Protein AF-A0A381G8U1-F1 (afdb_monomer_lite)

pLDDT: mean 82.43, std 10.61, range [46.94, 95.69]

Foldseek 3Di:
DPPVVVVVVPDDPVNVVVVVVVVVVVVVVVVVVVVVVLLVVLVVLLVVLLVLLVVLLVLLLCLQQDDFDPCNVVSLVVSLVSLVVSQVSQVVCVVSVHAHRDPVLSVQLNCLRNVFDADPVRTGNGNDDCPDPSNVSNVVSSVVVNVSSDRD

Organism: Citrobacter amalonaticus (NCBI:txid35703)

Sequence (152 aa):
MQDIKTFLNGTTPQQWLTWMLVILGWVVSVFAGWRFLLRNARNSWIGDIKKAISTLEDDAIDFWMGENNKNEILELGKLTRSIKDITQLAKEIEKYKGQKYNNANFISLRRAITTEAYNDDKTLQRKLSVGDFRIKEIQEECANLKNYYTRK

Secondary structure (DSSP, 8-state):
--HHHHHHHSS-HHHHHHHHHHHHHHHHHHHHHHHHHHHHHHHHHHHHHHHHHHHHHHHHHHHHHSPP-TTHHHHHHHHHHHHHHHHHHHHHHHHTT-SPP-HHHHHHHHHHHH---B-TTS-B-----TT-HHHHHHHHHHHHHHHHS---

Radius of gyration: 27.28 Å; chains: 1; bounding box: 75×24×78 Å

Structure (mmCIF, N/CA/C/O backbone):
data_AF-A0A381G8U1-F1
#
_entry.id   AF-A0A381G8U1-F1
#
loop_
_atom_site.group_PDB
_atom_site.id
_atom_site.type_symbol
_atom_site.label_atom_id
_atom_site.label_alt_id
_atom_site.label_comp_id
_atom_site.label_asym_id
_atom_site.label_entity_id
_atom_site.label_seq_id
_atom_site.pdbx_PDB_ins_code
_atom_site.Cartn_x
_atom_site.Cartn_y
_atom_site.Cartn_z
_atom_site.occupancy
_atom_site.B_iso_or_equiv
_atom_site.auth_seq_id
_atom_site.auth_comp_id
_atom_site.auth_asym_id
_atom_site.auth_atom_id
_atom_site.pdbx_PDB_model_num
ATOM 1 N N . MET A 1 1 ? 52.843 -5.535 -33.857 1.00 51.16 1 MET A N 1
ATOM 2 C CA . MET A 1 1 ? 52.030 -4.313 -33.632 1.00 51.16 1 MET A CA 1
ATOM 3 C C . MET A 1 1 ? 51.597 -3.713 -34.978 1.00 51.16 1 MET A C 1
ATOM 5 O O . MET A 1 1 ? 51.784 -2.528 -35.223 1.00 51.16 1 MET A O 1
ATOM 9 N N . GLN A 1 2 ? 51.049 -4.544 -35.873 1.00 49.50 2 GLN A N 1
ATOM 10 C CA . GLN A 1 2 ? 50.635 -4.155 -37.232 1.00 49.50 2 GLN A CA 1
ATOM 11 C C . GLN A 1 2 ? 49.138 -4.408 -37.491 1.00 49.50 2 GLN A C 1
ATOM 13 O O . GLN A 1 2 ? 48.608 -3.892 -38.466 1.00 49.50 2 GLN A O 1
ATOM 18 N N . ASP A 1 3 ? 48.437 -5.087 -36.579 1.00 55.22 3 ASP A N 1
ATOM 19 C CA . ASP A 1 3 ? 47.077 -5.588 -36.822 1.00 55.22 3 ASP A CA 1
ATOM 20 C C . ASP A 1 3 ? 45.951 -4.575 -36.580 1.00 55.22 3 ASP A C 1
ATOM 22 O O . ASP A 1 3 ? 44.839 -4.756 -37.063 1.00 55.22 3 ASP A O 1
ATOM 26 N N . ILE A 1 4 ? 46.215 -3.465 -35.882 1.00 56.03 4 ILE A N 1
ATOM 27 C CA . ILE A 1 4 ? 45.178 -2.450 -35.616 1.00 56.03 4 ILE A CA 1
ATOM 28 C C . ILE A 1 4 ? 44.976 -1.535 -36.838 1.00 56.03 4 ILE A C 1
ATOM 30 O O . ILE A 1 4 ? 43.864 -1.088 -37.107 1.00 56.03 4 ILE A O 1
ATOM 34 N N . LYS A 1 5 ? 46.034 -1.281 -37.624 1.00 46.94 5 LYS A N 1
ATOM 35 C CA . LYS A 1 5 ? 45.969 -0.384 -38.794 1.00 46.94 5 LYS A CA 1
ATOM 36 C C . LYS A 1 5 ? 45.346 -1.052 -40.026 1.00 46.94 5 LYS A C 1
ATOM 38 O O . LYS A 1 5 ? 44.681 -0.376 -40.801 1.00 46.94 5 LYS A O 1
ATOM 43 N N . THR A 1 6 ? 45.511 -2.363 -40.195 1.00 51.50 6 THR A N 1
ATOM 44 C CA . THR A 1 6 ? 44.876 -3.142 -41.274 1.00 51.50 6 THR A CA 1
ATOM 45 C C . THR A 1 6 ? 43.395 -3.407 -41.018 1.00 51.50 6 THR A C 1
ATOM 47 O O . THR A 1 6 ? 42.620 -3.414 -41.970 1.00 51.50 6 THR A O 1
ATOM 50 N N . PHE A 1 7 ? 42.969 -3.528 -39.756 1.00 52.69 7 PHE A N 1
ATOM 51 C CA . PHE A 1 7 ? 41.551 -3.678 -39.407 1.00 52.69 7 PHE A CA 1
ATOM 52 C C . PHE A 1 7 ? 40.722 -2.424 -39.744 1.00 52.69 7 PHE A C 1
ATOM 54 O O . PHE A 1 7 ? 39.568 -2.527 -40.147 1.00 52.69 7 PHE A O 1
ATOM 61 N N . LEU A 1 8 ? 41.329 -1.235 -39.646 1.00 53.44 8 LEU A N 1
ATOM 62 C CA . LEU A 1 8 ? 40.682 0.050 -39.945 1.00 53.44 8 LEU A CA 1
ATOM 63 C C . LEU A 1 8 ? 40.544 0.353 -41.450 1.00 53.44 8 LEU A C 1
ATOM 65 O O . LEU A 1 8 ? 39.687 1.146 -41.825 1.00 53.44 8 LEU A O 1
ATOM 69 N N . ASN A 1 9 ? 41.342 -0.285 -42.314 1.00 55.19 9 ASN A N 1
ATOM 70 C CA . ASN A 1 9 ? 41.323 -0.040 -43.766 1.00 55.19 9 ASN A CA 1
ATOM 71 C C . ASN A 1 9 ? 40.372 -0.969 -44.545 1.00 55.19 9 ASN A C 1
ATOM 73 O O . ASN A 1 9 ? 40.155 -0.753 -45.735 1.00 55.19 9 ASN A O 1
ATOM 77 N N . GLY A 1 10 ? 39.826 -2.009 -43.904 1.00 55.84 10 GLY A N 1
ATOM 78 C CA . GLY A 1 10 ? 38.992 -3.026 -44.557 1.00 55.84 10 GLY A CA 1
ATOM 79 C C . GLY A 1 10 ? 37.489 -2.746 -44.538 1.00 55.84 10 GLY A C 1
ATOM 80 O O . GLY A 1 10 ? 36.741 -3.432 -45.231 1.00 55.84 10 GLY A O 1
ATOM 81 N N . THR A 1 11 ? 37.032 -1.756 -43.768 1.00 60.06 11 THR A N 1
ATOM 82 C CA . THR A 1 11 ? 35.607 -1.430 -43.677 1.00 60.06 11 THR A CA 1
ATOM 83 C C . THR A 1 11 ? 35.264 -0.212 -44.516 1.00 60.06 11 THR A C 1
ATOM 85 O O . THR A 1 11 ? 35.649 0.908 -44.181 1.00 60.06 11 THR A O 1
ATOM 88 N N . THR A 1 12 ? 34.517 -0.414 -45.604 1.00 69.62 12 THR A N 1
ATOM 89 C CA . THR A 1 12 ? 33.993 0.697 -46.405 1.00 69.62 12 THR A CA 1
ATOM 90 C C . THR A 1 12 ? 33.066 1.573 -45.544 1.00 69.62 12 THR A C 1
ATOM 92 O O . THR A 1 12 ? 32.400 1.054 -44.642 1.00 69.62 12 THR A O 1
ATOM 95 N N . PRO A 1 13 ? 32.952 2.892 -45.807 1.00 71.94 13 PRO A N 1
ATOM 96 C CA . PRO A 1 13 ? 32.080 3.800 -45.046 1.00 71.94 13 PRO A CA 1
ATOM 97 C C . PRO A 1 13 ? 30.636 3.292 -44.888 1.00 71.94 13 PRO A C 1
ATOM 99 O O . PRO A 1 13 ? 29.980 3.542 -43.881 1.00 71.94 13 PRO A O 1
ATOM 102 N N . GLN A 1 14 ? 30.162 2.517 -45.866 1.00 73.75 14 GLN A N 1
ATOM 103 C CA . GLN A 1 14 ? 28.850 1.871 -45.884 1.00 73.75 14 GLN A CA 1
ATOM 104 C C . GLN A 1 14 ? 28.697 0.783 -44.812 1.00 73.75 14 GLN A C 1
ATOM 106 O O . GLN A 1 14 ? 27.628 0.671 -44.214 1.00 73.75 14 GLN A O 1
ATOM 111 N N . GLN A 1 15 ? 29.741 -0.002 -44.528 1.00 74.62 15 GLN A N 1
ATOM 112 C CA . GLN A 1 15 ? 29.698 -1.024 -43.478 1.00 74.62 15 GLN A CA 1
ATOM 113 C C . GLN A 1 15 ? 29.575 -0.379 -42.097 1.00 74.62 15 GLN A C 1
ATOM 115 O O . GLN A 1 15 ? 28.746 -0.805 -41.298 1.00 74.62 15 GLN A O 1
ATOM 120 N N . TRP A 1 16 ? 30.325 0.696 -41.837 1.00 81.94 16 TRP A N 1
ATOM 121 C CA . TRP A 1 16 ? 30.220 1.439 -40.578 1.00 81.94 16 TRP A CA 1
ATOM 122 C C . TRP A 1 16 ? 28.827 2.059 -40.391 1.00 81.94 16 TRP A C 1
ATOM 124 O O . TRP A 1 16 ? 28.218 1.922 -39.330 1.00 81.94 16 TRP A O 1
ATOM 134 N N . LEU A 1 17 ? 28.278 2.654 -41.454 1.00 81.62 17 LEU A N 1
ATOM 135 C CA . LEU A 1 17 ? 26.927 3.220 -41.461 1.00 81.62 17 LEU A CA 1
ATOM 136 C C . LEU A 1 17 ? 25.855 2.142 -41.219 1.00 81.62 17 LEU A C 1
ATOM 138 O O . LEU A 1 17 ? 24.921 2.355 -40.449 1.00 81.62 17 LEU A O 1
ATOM 142 N N . THR A 1 18 ? 26.036 0.951 -41.796 1.00 86.44 18 THR A N 1
ATOM 143 C CA . THR A 1 18 ? 25.152 -0.208 -41.585 1.00 86.44 18 THR A CA 1
ATOM 144 C C . THR A 1 18 ? 25.191 -0.686 -40.133 1.00 86.44 18 THR A C 1
ATOM 146 O O . THR A 1 18 ? 24.142 -0.840 -39.511 1.00 86.44 18 THR A O 1
ATOM 149 N N . TRP A 1 19 ? 26.379 -0.869 -39.553 1.00 86.19 19 TRP A N 1
ATOM 150 C CA . TRP A 1 19 ? 26.513 -1.292 -38.156 1.00 86.19 19 TRP A CA 1
ATOM 151 C C . TRP A 1 19 ? 25.956 -0.260 -37.173 1.00 86.19 19 TRP A C 1
ATOM 153 O O . TRP A 1 19 ? 25.329 -0.642 -36.186 1.00 86.19 19 TRP A O 1
ATOM 163 N N . MET A 1 20 ? 26.094 1.038 -37.459 1.00 89.50 20 MET A N 1
ATOM 164 C CA . MET A 1 20 ? 25.450 2.079 -36.657 1.00 89.50 20 MET A CA 1
ATOM 165 C C . MET A 1 20 ? 23.925 2.016 -36.717 1.00 89.50 20 MET A C 1
ATOM 167 O O . MET A 1 20 ? 23.285 2.125 -35.674 1.00 89.50 20 MET A O 1
ATOM 171 N N . LEU A 1 21 ? 23.333 1.811 -37.900 1.00 90.62 21 LEU A N 1
ATOM 172 C CA . LEU A 1 21 ? 21.881 1.643 -38.029 1.00 90.62 21 LEU A CA 1
ATOM 173 C C . LEU A 1 21 ? 21.389 0.410 -37.268 1.00 90.62 21 LEU A C 1
ATOM 175 O O . LEU A 1 21 ? 20.358 0.474 -36.600 1.00 90.62 21 LEU A O 1
ATOM 179 N N . VAL A 1 22 ? 22.148 -0.688 -37.314 1.00 91.75 22 VAL A N 1
ATOM 180 C CA . VAL A 1 22 ? 21.849 -1.895 -36.538 1.00 91.75 22 VAL A CA 1
ATOM 181 C C . VAL A 1 22 ? 21.867 -1.569 -35.047 1.00 91.75 22 VAL A C 1
ATOM 183 O O . VAL A 1 22 ? 20.853 -1.763 -34.383 1.00 91.75 22 VAL A O 1
ATOM 186 N N . ILE A 1 23 ? 22.960 -1.007 -34.519 1.00 92.88 23 ILE A N 1
ATOM 187 C CA . ILE A 1 23 ? 23.074 -0.639 -33.096 1.00 92.88 23 ILE A CA 1
ATOM 188 C C . ILE A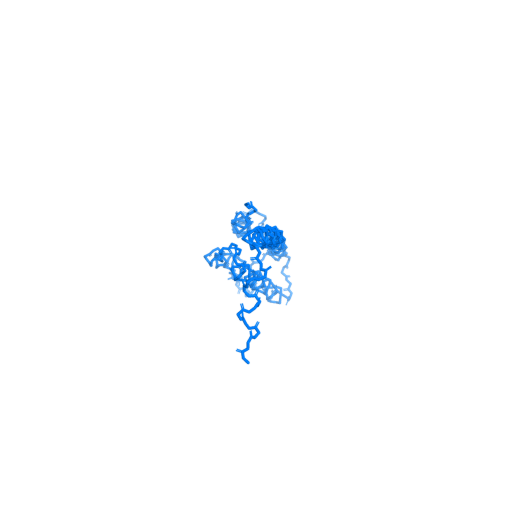 1 23 ? 21.941 0.305 -32.679 1.00 92.88 23 ILE A C 1
ATOM 190 O O . ILE A 1 23 ? 21.337 0.107 -31.626 1.00 92.88 23 ILE A O 1
ATOM 194 N N . LEU A 1 24 ? 21.599 1.289 -33.512 1.00 93.56 24 LEU A N 1
ATOM 195 C CA . LEU A 1 24 ? 20.487 2.200 -33.255 1.00 93.56 24 LEU A CA 1
ATOM 196 C C . LEU A 1 24 ? 19.150 1.445 -33.158 1.00 93.56 24 LEU A C 1
ATOM 198 O O . LEU A 1 24 ? 18.378 1.681 -32.229 1.00 93.56 24 LEU A O 1
ATOM 202 N N . GLY A 1 25 ? 18.904 0.488 -34.055 1.00 91.31 25 GLY A N 1
ATOM 203 C CA . GLY A 1 25 ? 17.739 -0.397 -33.998 1.00 91.31 25 GLY A CA 1
ATOM 204 C C . GLY A 1 25 ? 17.678 -1.227 -32.710 1.00 91.31 25 GLY A C 1
ATOM 205 O O . GLY A 1 25 ? 16.614 -1.325 -32.091 1.00 91.31 25 GLY A O 1
ATOM 206 N N . TRP A 1 26 ? 18.814 -1.760 -32.250 1.00 95.69 26 TRP A N 1
ATOM 207 C CA . TRP A 1 26 ? 18.910 -2.466 -30.965 1.00 95.69 26 TRP A CA 1
ATOM 208 C C . TRP A 1 26 ? 18.608 -1.543 -29.786 1.00 95.69 26 TRP A C 1
ATOM 210 O O . TRP A 1 26 ? 17.818 -1.906 -28.917 1.00 95.69 26 TRP A O 1
ATOM 220 N N . VAL A 1 27 ? 19.173 -0.334 -29.772 1.00 93.50 27 VAL A N 1
ATOM 221 C CA . VAL A 1 27 ? 18.932 0.656 -28.712 1.00 93.50 27 VAL A CA 1
ATOM 222 C C . VAL A 1 27 ? 17.450 1.014 -28.630 1.00 93.50 27 VAL A C 1
ATOM 224 O O . VAL A 1 27 ? 16.881 0.989 -27.539 1.00 93.50 27 VAL A O 1
ATOM 227 N N . VAL A 1 28 ? 16.798 1.284 -29.765 1.00 93.25 28 VAL A N 1
ATOM 228 C CA . VAL A 1 28 ? 15.359 1.591 -29.803 1.00 93.25 28 VAL A CA 1
ATOM 229 C C . VAL A 1 28 ? 14.529 0.397 -29.326 1.00 93.25 28 VAL A C 1
ATOM 231 O O . VAL A 1 28 ? 13.609 0.576 -28.528 1.00 93.25 28 VAL A O 1
ATOM 234 N N . SER A 1 29 ? 14.876 -0.819 -29.750 1.00 91.62 29 SER A N 1
ATOM 235 C CA . SER A 1 29 ? 14.156 -2.043 -29.372 1.00 91.62 29 SER A CA 1
ATOM 236 C C . SER A 1 29 ? 14.276 -2.344 -27.877 1.00 91.62 29 SER A C 1
ATOM 238 O O . SER A 1 29 ? 13.270 -2.580 -27.206 1.00 91.62 29 SER A O 1
ATOM 240 N N . VAL A 1 30 ? 15.490 -2.266 -27.325 1.00 92.19 30 VAL A N 1
ATOM 241 C CA . VAL A 1 30 ? 15.747 -2.438 -25.887 1.00 92.19 30 VAL A CA 1
ATOM 242 C C . VAL A 1 30 ? 15.028 -1.355 -25.088 1.00 92.19 30 VAL A C 1
ATOM 244 O O . 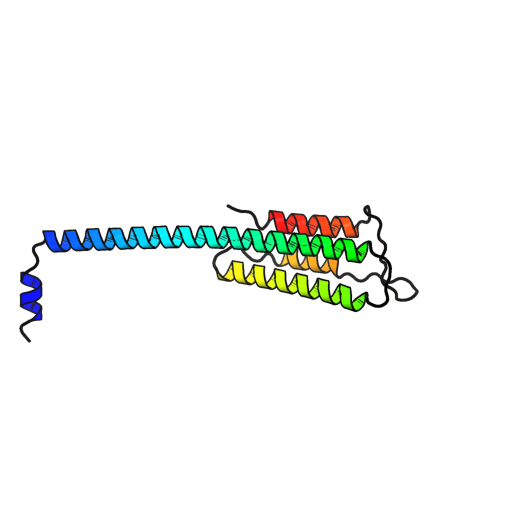VAL A 1 30 ? 14.394 -1.655 -24.077 1.00 92.19 30 VAL A O 1
ATOM 247 N N . PHE A 1 31 ? 15.062 -0.105 -25.552 1.00 91.81 31 PHE A N 1
ATOM 248 C CA . PHE A 1 31 ? 14.386 1.001 -24.883 1.00 91.81 31 PHE A CA 1
ATOM 249 C C . PHE A 1 31 ? 12.859 0.839 -24.879 1.00 91.81 31 PHE A C 1
ATOM 251 O O . PHE A 1 31 ? 12.215 1.043 -23.845 1.00 91.81 31 PHE A O 1
ATOM 258 N N . ALA A 1 32 ? 12.270 0.431 -26.005 1.00 89.44 32 ALA A N 1
ATOM 259 C CA . ALA A 1 32 ? 10.841 0.151 -26.111 1.00 89.44 32 ALA A CA 1
ATOM 260 C C . ALA A 1 32 ? 10.428 -1.026 -25.210 1.00 89.44 32 ALA A C 1
ATOM 262 O O . ALA A 1 32 ? 9.456 -0.910 -24.459 1.00 89.44 32 ALA A O 1
ATOM 263 N N . GLY A 1 33 ? 11.202 -2.117 -25.213 1.00 88.94 33 GLY A N 1
ATOM 264 C CA . GLY A 1 33 ? 10.985 -3.271 -24.338 1.00 88.94 33 GLY A CA 1
ATOM 265 C C . GLY A 1 33 ? 11.066 -2.900 -22.856 1.00 88.94 33 GLY A C 1
ATOM 266 O O . GLY A 1 33 ? 10.158 -3.204 -22.084 1.00 88.94 33 GLY A O 1
ATOM 267 N N . TRP A 1 34 ? 12.094 -2.146 -22.463 1.00 87.69 34 TRP A N 1
ATOM 268 C CA . TRP A 1 34 ? 12.254 -1.631 -21.101 1.00 87.69 34 TRP A CA 1
ATOM 269 C C . TRP A 1 34 ? 11.055 -0.777 -20.664 1.00 87.69 34 TRP A C 1
ATOM 271 O O . TRP A 1 34 ? 10.510 -0.958 -19.573 1.00 87.69 34 TRP A O 1
ATOM 281 N N . ARG A 1 35 ? 10.599 0.144 -21.523 1.00 85.69 35 ARG A N 1
ATOM 282 C CA . ARG A 1 35 ? 9.413 0.981 -21.270 1.00 85.69 35 ARG A CA 1
ATOM 283 C C . ARG A 1 35 ? 8.144 0.149 -21.095 1.00 85.69 35 ARG A C 1
ATOM 285 O O . ARG A 1 35 ? 7.353 0.450 -20.200 1.00 85.69 35 ARG A O 1
ATOM 292 N N . PHE A 1 36 ? 7.952 -0.871 -21.928 1.00 85.81 36 PHE A N 1
ATOM 293 C CA . PHE A 1 36 ? 6.802 -1.768 -21.850 1.00 85.81 36 PHE A CA 1
ATOM 294 C C . PHE A 1 36 ? 6.800 -2.573 -20.543 1.00 85.81 36 PHE A C 1
ATOM 296 O O . PHE A 1 36 ? 5.800 -2.565 -19.823 1.00 85.81 36 PHE A O 1
ATOM 303 N N . LEU A 1 37 ? 7.936 -3.179 -20.184 1.00 85.06 37 LEU A N 1
ATOM 304 C CA . LEU A 1 37 ? 8.089 -3.939 -18.940 1.00 85.06 37 LEU A CA 1
ATOM 305 C C . LEU A 1 37 ? 7.848 -3.068 -17.705 1.00 85.06 37 LEU A C 1
ATOM 307 O O . LEU A 1 37 ? 7.084 -3.457 -16.823 1.00 85.06 37 LEU A O 1
ATOM 311 N N . LEU A 1 38 ? 8.419 -1.858 -17.666 1.00 81.81 38 LEU A N 1
ATOM 312 C CA . LEU A 1 38 ? 8.176 -0.913 -16.574 1.00 81.81 38 LEU A CA 1
ATOM 313 C C . LEU A 1 38 ? 6.700 -0.524 -16.458 1.00 81.81 38 LEU A C 1
ATOM 315 O O . LEU A 1 38 ? 6.180 -0.415 -15.349 1.00 81.81 38 LEU A O 1
ATOM 319 N N . ARG A 1 39 ? 6.009 -0.296 -17.582 1.00 81.69 39 ARG A N 1
ATOM 320 C CA . ARG A 1 39 ? 4.578 0.035 -17.564 1.00 81.69 39 ARG A CA 1
ATOM 321 C C . ARG A 1 39 ? 3.752 -1.126 -17.015 1.00 81.69 39 ARG A C 1
ATOM 323 O O . ARG A 1 39 ? 2.866 -0.898 -16.195 1.00 81.69 39 ARG A O 1
ATOM 330 N N . ASN A 1 40 ? 4.059 -2.353 -17.432 1.00 84.38 40 ASN A N 1
ATOM 331 C CA . ASN A 1 40 ? 3.354 -3.537 -16.957 1.00 84.38 40 ASN A CA 1
ATOM 332 C C . ASN A 1 40 ? 3.586 -3.777 -15.456 1.00 84.38 40 ASN A C 1
ATOM 334 O O . ASN A 1 40 ? 2.628 -3.964 -14.709 1.00 84.38 40 ASN A O 1
ATOM 338 N N . ALA A 1 41 ? 4.837 -3.661 -14.998 1.00 83.44 41 ALA A N 1
ATOM 339 C CA . ALA A 1 41 ? 5.186 -3.762 -13.582 1.00 83.44 41 ALA A CA 1
ATOM 340 C C . ALA A 1 41 ? 4.448 -2.712 -12.735 1.00 83.44 41 ALA A C 1
ATOM 342 O O . ALA A 1 41 ? 3.821 -3.051 -11.735 1.00 83.44 41 ALA A O 1
ATOM 343 N N . ARG A 1 42 ? 4.418 -1.448 -13.185 1.00 81.69 42 ARG A N 1
ATOM 344 C CA . ARG A 1 42 ? 3.672 -0.374 -12.506 1.00 81.69 42 ARG A CA 1
ATOM 345 C C . ARG A 1 42 ? 2.179 -0.676 -12.399 1.00 81.69 42 ARG A C 1
ATOM 347 O O . ARG A 1 42 ? 1.588 -0.431 -11.351 1.00 81.69 42 ARG A O 1
ATOM 354 N N . ASN A 1 43 ? 1.569 -1.203 -13.459 1.00 83.25 43 ASN A N 1
ATOM 355 C CA . ASN A 1 43 ? 0.150 -1.560 -13.448 1.00 83.25 43 ASN A CA 1
ATOM 356 C C . ASN A 1 43 ? -0.157 -2.707 -12.478 1.00 83.25 43 ASN A C 1
ATOM 358 O O . ASN A 1 43 ? -1.203 -2.661 -11.824 1.00 83.25 43 ASN A O 1
ATOM 362 N N . SER A 1 44 ? 0.747 -3.690 -12.376 1.00 87.25 44 SER A N 1
ATOM 363 C CA . SER A 1 44 ? 0.659 -4.774 -11.391 1.00 87.25 44 SER A CA 1
ATOM 364 C C . SER A 1 44 ? 0.720 -4.220 -9.973 1.00 87.25 44 SER A C 1
ATOM 366 O O . SER A 1 44 ? -0.225 -4.399 -9.215 1.00 87.25 44 SER A O 1
ATOM 368 N N . TRP A 1 45 ? 1.754 -3.435 -9.652 1.00 87.50 45 TRP A N 1
ATOM 369 C CA . TRP A 1 45 ? 1.946 -2.895 -8.305 1.00 87.50 45 TRP A CA 1
ATOM 370 C C . TRP A 1 45 ? 0.794 -2.003 -7.834 1.00 87.50 45 TRP A C 1
ATOM 372 O O . TRP A 1 45 ? 0.417 -2.035 -6.665 1.00 87.50 45 TRP A O 1
ATOM 382 N N . ILE A 1 46 ? 0.203 -1.219 -8.743 1.00 87.12 46 ILE A N 1
ATOM 383 C CA . ILE A 1 46 ? -1.000 -0.431 -8.438 1.00 87.12 46 ILE A CA 1
ATOM 384 C C . ILE A 1 46 ? -2.176 -1.354 -8.090 1.00 87.12 46 ILE A C 1
ATOM 386 O O . ILE A 1 46 ? -2.948 -1.045 -7.186 1.00 87.12 46 ILE A O 1
ATOM 390 N N . GLY A 1 47 ? -2.324 -2.477 -8.799 1.00 88.12 47 GLY A N 1
ATOM 391 C CA . GLY A 1 47 ? -3.324 -3.493 -8.477 1.00 88.12 47 GLY A CA 1
ATOM 392 C C . GLY A 1 47 ? -3.096 -4.108 -7.098 1.00 88.12 47 GLY A C 1
ATOM 393 O O . GLY A 1 47 ? -4.033 -4.167 -6.304 1.00 88.12 47 GLY A O 1
ATOM 394 N N . ASP A 1 48 ? -1.853 -4.482 -6.798 1.00 89.56 48 ASP A N 1
ATOM 395 C CA . ASP A 1 48 ? -1.472 -5.119 -5.535 1.00 89.56 48 ASP A CA 1
ATOM 396 C C . ASP A 1 48 ? -1.722 -4.195 -4.337 1.00 89.56 48 ASP A C 1
ATOM 398 O O . ASP A 1 48 ? -2.351 -4.605 -3.362 1.00 89.56 48 ASP A O 1
ATO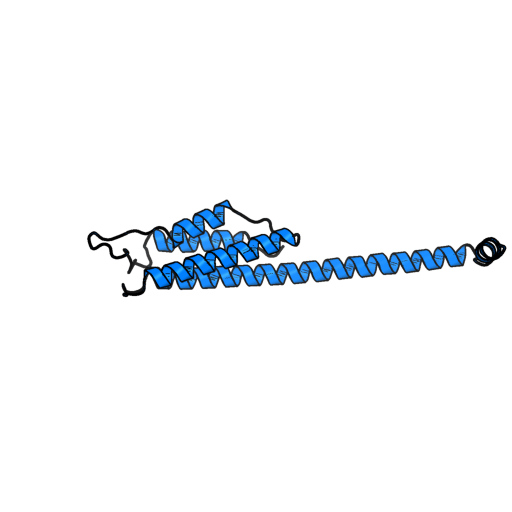M 402 N N . ILE A 1 49 ? -1.336 -2.916 -4.437 1.00 90.06 49 ILE A N 1
ATOM 403 C CA . ILE A 1 49 ? -1.626 -1.928 -3.389 1.00 90.06 49 ILE A CA 1
ATOM 404 C C . ILE A 1 49 ? -3.123 -1.706 -3.218 1.00 90.06 49 ILE A C 1
ATOM 406 O O . ILE A 1 49 ? -3.599 -1.676 -2.086 1.00 90.06 49 ILE A O 1
ATOM 410 N N . LYS A 1 50 ? -3.884 -1.549 -4.309 1.00 90.81 50 LYS A N 1
ATOM 411 C CA . LYS A 1 50 ? -5.334 -1.343 -4.197 1.00 90.81 50 LYS A CA 1
ATOM 412 C C . LYS A 1 50 ? -6.013 -2.525 -3.524 1.00 90.81 50 LYS A C 1
ATOM 414 O O . LYS A 1 50 ? -6.879 -2.315 -2.682 1.00 90.81 50 LYS A O 1
ATOM 419 N N . LYS A 1 51 ? -5.602 -3.744 -3.879 1.00 92.62 51 LYS A N 1
ATOM 420 C CA . LYS A 1 51 ? -6.107 -4.966 -3.261 1.00 92.62 51 LYS A CA 1
ATOM 421 C C . LYS A 1 51 ? -5.775 -4.998 -1.773 1.00 92.62 51 LYS A C 1
ATOM 423 O O . LYS A 1 51 ? -6.671 -5.228 -0.975 1.00 92.62 51 LYS A O 1
ATOM 428 N N . ALA A 1 52 ? -4.530 -4.701 -1.404 1.00 92.00 52 ALA A N 1
ATOM 429 C CA . ALA A 1 52 ? -4.113 -4.686 -0.007 1.00 92.00 52 ALA A CA 1
ATOM 430 C C . ALA A 1 52 ? -4.847 -3.611 0.819 1.00 92.00 52 ALA A C 1
ATOM 432 O O . ALA A 1 52 ? -5.245 -3.890 1.945 1.00 92.00 52 ALA A O 1
ATOM 433 N N . ILE A 1 53 ? -5.089 -2.418 0.255 1.00 91.88 53 ILE A N 1
ATOM 434 C CA . ILE A 1 53 ? -5.901 -1.376 0.909 1.00 91.88 53 ILE A CA 1
ATOM 435 C C . ILE A 1 53 ? -7.348 -1.844 1.090 1.00 91.88 53 ILE A C 1
ATOM 437 O O . ILE A 1 53 ? -7.891 -1.660 2.170 1.00 91.88 53 ILE A O 1
ATOM 441 N N . SER A 1 54 ? -7.966 -2.460 0.075 1.00 92.06 54 SER A N 1
ATOM 442 C CA . SER A 1 54 ? -9.329 -2.995 0.207 1.00 92.06 54 SER A CA 1
ATOM 443 C C . SER A 1 54 ? -9.422 -4.094 1.263 1.00 92.06 54 SER A C 1
ATOM 445 O O . SER A 1 54 ? -10.318 -4.046 2.089 1.00 92.06 54 SER A O 1
ATOM 447 N N . THR A 1 55 ? -8.476 -5.035 1.298 1.00 93.62 55 THR A N 1
ATOM 448 C CA . THR A 1 55 ? -8.460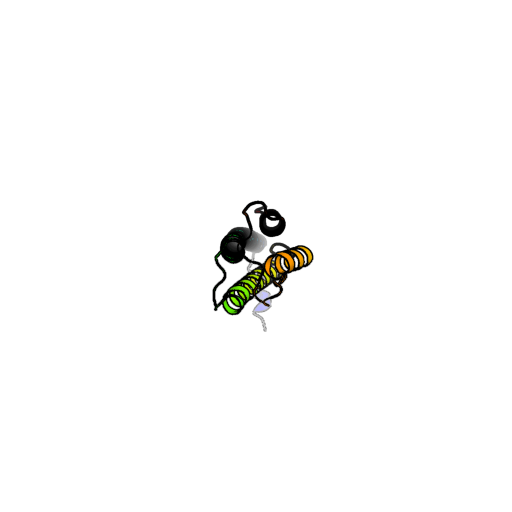 -6.066 2.346 1.00 93.62 55 THR A CA 1
ATOM 449 C C . THR A 1 55 ? -8.287 -5.454 3.735 1.00 93.62 55 THR A C 1
ATOM 451 O O . THR A 1 55 ? -8.976 -5.855 4.662 1.00 93.62 55 THR A O 1
ATOM 454 N N . LEU A 1 56 ? -7.419 -4.447 3.884 1.00 92.56 56 LEU A N 1
ATOM 455 C CA . LEU A 1 56 ? -7.266 -3.736 5.153 1.00 92.56 56 LEU A CA 1
ATOM 456 C C . LEU A 1 56 ? -8.543 -2.987 5.562 1.00 92.56 56 LEU A C 1
ATOM 458 O O . LEU A 1 56 ? -8.850 -2.931 6.747 1.00 92.56 56 LEU A O 1
ATOM 462 N N . GLU A 1 57 ? -9.242 -2.371 4.608 1.00 91.81 57 GLU A N 1
ATOM 463 C CA . GLU A 1 57 ? -10.507 -1.673 4.845 1.00 91.81 57 GLU A CA 1
ATOM 464 C C . GLU A 1 57 ? -11.567 -2.636 5.378 1.00 91.81 57 GLU A C 1
ATOM 466 O O . GLU A 1 57 ? -12.138 -2.365 6.432 1.00 91.81 57 GLU A O 1
ATOM 471 N N . ASP A 1 58 ? -11.758 -3.773 4.705 1.00 91.38 58 ASP A N 1
ATOM 472 C CA . ASP A 1 58 ? -12.703 -4.812 5.116 1.00 91.38 58 ASP A CA 1
ATOM 473 C C . ASP A 1 58 ? -12.335 -5.362 6.507 1.00 91.38 58 ASP A C 1
ATOM 475 O O . ASP A 1 58 ? -13.163 -5.339 7.416 1.00 91.38 58 ASP A O 1
ATOM 479 N N . ASP A 1 59 ? -11.065 -5.732 6.725 1.00 90.56 59 ASP A N 1
ATOM 480 C CA . ASP A 1 59 ? -10.579 -6.247 8.014 1.00 90.56 59 ASP A CA 1
ATOM 481 C C . ASP A 1 59 ? -10.749 -5.223 9.154 1.00 90.56 59 ASP A C 1
ATOM 483 O O . ASP A 1 59 ? -11.066 -5.580 10.292 1.00 90.56 59 ASP A O 1
ATOM 487 N N . ALA A 1 60 ? -10.507 -3.935 8.882 1.00 87.62 60 ALA A N 1
ATOM 488 C CA . ALA A 1 60 ? -10.642 -2.875 9.877 1.00 87.62 60 ALA A CA 1
ATOM 489 C C . ALA A 1 60 ? -12.113 -2.601 10.210 1.00 87.62 60 ALA A C 1
ATOM 491 O O . ALA A 1 60 ? -12.451 -2.412 11.380 1.00 87.62 60 ALA A O 1
ATOM 492 N N . ILE A 1 61 ? -12.985 -2.587 9.203 1.00 89.00 61 ILE A N 1
ATOM 493 C CA . ILE A 1 61 ? -14.427 -2.416 9.378 1.00 89.00 61 ILE A CA 1
ATOM 494 C C . ILE A 1 61 ? -15.000 -3.594 10.177 1.00 89.00 61 ILE A C 1
ATOM 496 O O . ILE A 1 61 ? -15.690 -3.368 11.174 1.00 89.00 61 ILE A O 1
ATOM 500 N N . ASP A 1 62 ? -14.638 -4.829 9.826 1.00 88.81 62 ASP A N 1
ATOM 501 C CA . ASP A 1 62 ? -15.043 -6.035 10.553 1.00 88.81 62 ASP A CA 1
ATOM 502 C C . ASP A 1 62 ? -14.547 -6.018 12.003 1.00 88.81 62 ASP A C 1
ATOM 504 O O . ASP A 1 62 ? -15.288 -6.362 12.927 1.00 88.81 62 ASP A O 1
ATOM 508 N N . PHE A 1 63 ? -13.321 -5.544 12.240 1.00 87.62 63 PHE A N 1
ATOM 509 C CA . PHE A 1 63 ? -12.807 -5.370 13.594 1.00 87.62 63 PHE A CA 1
ATOM 510 C C . PHE A 1 63 ? -13.641 -4.358 14.397 1.00 87.62 63 PHE A C 1
ATOM 512 O O . PHE A 1 63 ? -14.062 -4.660 15.514 1.00 87.62 63 PHE A O 1
ATOM 519 N N . TRP A 1 64 ? -13.912 -3.168 13.863 1.00 86.38 64 TRP A N 1
ATOM 520 C CA . TRP A 1 64 ? -14.602 -2.116 14.621 1.00 86.38 64 TRP A CA 1
ATOM 521 C C . TRP A 1 64 ? -16.109 -2.358 14.798 1.00 86.38 64 TRP A C 1
ATOM 523 O O . TRP A 1 64 ? -16.675 -1.958 15.820 1.00 86.38 64 TRP A O 1
ATOM 533 N N . MET A 1 65 ? -16.756 -3.041 13.851 1.00 86.00 65 MET A N 1
ATOM 534 C CA . MET A 1 65 ? -18.171 -3.429 13.947 1.00 86.00 65 MET A CA 1
ATOM 535 C C . MET A 1 65 ? -18.385 -4.751 14.699 1.00 86.00 65 MET A C 1
ATOM 537 O O . MET A 1 65 ? -19.492 -5.009 15.174 1.00 86.00 65 MET A O 1
ATOM 541 N N . GLY A 1 66 ? -17.347 -5.584 14.805 1.00 82.38 66 GLY A N 1
ATOM 542 C CA . GLY A 1 66 ? -17.398 -6.883 15.466 1.00 82.38 66 GLY A CA 1
ATOM 543 C C . GLY A 1 66 ? -17.685 -6.808 16.967 1.00 82.38 66 GLY A C 1
ATOM 544 O O . GLY A 1 66 ? -17.554 -5.765 17.614 1.00 82.38 66 GLY A O 1
ATOM 545 N N . GLU A 1 67 ? -18.084 -7.946 17.533 1.00 79.25 67 GLU A N 1
ATOM 546 C CA . GLU A 1 67 ? -18.313 -8.077 18.972 1.00 79.25 67 GLU A CA 1
ATOM 547 C C . GLU A 1 67 ? -17.004 -7.970 19.767 1.00 79.25 67 GLU A C 1
ATOM 549 O O . GLU A 1 67 ? -15.941 -8.397 19.306 1.00 79.25 67 GLU A O 1
ATOM 554 N N . ASN A 1 68 ? -17.093 -7.439 20.992 1.00 72.75 68 ASN A N 1
ATOM 555 C CA . ASN A 1 68 ? -15.955 -7.423 21.906 1.00 72.75 68 ASN A CA 1
ATOM 556 C C . ASN A 1 68 ? -15.542 -8.861 22.239 1.00 72.75 68 ASN A C 1
ATOM 558 O O . ASN A 1 68 ? -16.349 -9.666 22.711 1.00 72.75 68 ASN A O 1
ATOM 562 N N . ASN A 1 69 ? -14.275 -9.185 21.998 1.00 73.81 69 ASN A N 1
ATOM 563 C CA . ASN A 1 69 ? -13.717 -10.514 22.224 1.00 73.81 69 ASN A CA 1
ATOM 564 C C . ASN A 1 69 ? -12.497 -10.427 23.151 1.00 73.81 69 ASN A C 1
ATOM 566 O O . ASN A 1 69 ? -12.015 -9.355 23.474 1.00 73.81 69 ASN A O 1
ATOM 570 N N . LYS A 1 70 ? -11.962 -11.552 23.629 1.00 70.88 70 LYS A N 1
ATOM 571 C CA . LYS A 1 70 ? -10.767 -11.524 24.503 1.00 70.88 70 LYS A CA 1
ATOM 572 C C . LYS A 1 70 ? -9.450 -11.286 23.741 1.00 70.88 70 LYS A C 1
ATOM 574 O O . LYS A 1 70 ? -8.400 -11.179 24.365 1.00 70.88 70 LYS A O 1
ATOM 579 N N . ASN A 1 71 ? -9.498 -11.214 22.411 1.00 77.56 71 ASN A N 1
ATOM 580 C CA . ASN A 1 71 ? -8.351 -11.180 21.501 1.00 77.56 71 ASN A CA 1
ATOM 581 C C . ASN A 1 71 ? -8.190 -9.828 20.774 1.00 77.56 71 ASN A C 1
ATOM 583 O O . ASN A 1 71 ? -7.458 -9.748 19.787 1.00 77.56 71 ASN A O 1
ATOM 587 N N . GLU A 1 72 ? -8.824 -8.756 21.253 1.00 76.31 72 GLU A N 1
ATOM 588 C CA . GLU A 1 72 ? -8.913 -7.462 20.545 1.00 76.31 72 GLU A CA 1
ATOM 589 C C . GLU A 1 72 ? -7.537 -6.853 20.274 1.00 76.31 72 GLU A C 1
ATOM 591 O O . GLU A 1 72 ? -7.257 -6.391 19.173 1.00 76.31 72 GLU A O 1
ATOM 596 N N . ILE A 1 73 ? -6.638 -6.927 21.258 1.00 79.69 73 ILE A N 1
ATOM 597 C CA . ILE A 1 73 ? -5.258 -6.434 21.147 1.00 79.69 73 ILE A CA 1
ATOM 598 C C . ILE A 1 73 ? -4.495 -7.204 20.060 1.00 79.69 73 ILE A C 1
ATOM 600 O O . ILE A 1 73 ? -3.694 -6.631 19.318 1.00 79.69 73 ILE A O 1
ATOM 604 N N . LEU A 1 74 ? -4.744 -8.512 19.938 1.00 82.88 74 LEU A N 1
ATOM 605 C CA . LEU A 1 74 ? -4.102 -9.342 18.923 1.00 82.88 74 LEU A CA 1
ATOM 606 C C . LEU A 1 74 ? -4.609 -8.981 17.521 1.00 82.88 74 LEU A C 1
ATOM 608 O O . LEU A 1 74 ? -3.806 -8.889 16.593 1.00 82.88 74 LEU A O 1
ATOM 612 N N . GLU A 1 75 ? -5.915 -8.771 17.367 1.00 83.94 75 GLU A N 1
ATOM 613 C CA . GLU A 1 75 ? -6.539 -8.356 16.105 1.00 83.94 75 GLU A CA 1
ATOM 614 C C . GLU A 1 75 ? -6.100 -6.948 15.684 1.00 83.94 75 GLU A C 1
ATOM 616 O O . GLU A 1 75 ? -5.664 -6.758 14.548 1.00 83.94 75 GLU A O 1
ATOM 621 N N . LEU A 1 76 ? -6.060 -5.992 16.614 1.00 84.38 76 LEU A N 1
ATOM 622 C CA . LEU A 1 76 ? -5.524 -4.651 16.367 1.00 84.38 76 LEU A CA 1
ATOM 623 C C . LEU A 1 76 ? -4.034 -4.692 15.983 1.00 84.38 76 LEU A C 1
ATOM 625 O O . LEU A 1 76 ? -3.564 -3.964 15.099 1.00 84.38 76 LEU A O 1
ATOM 629 N N . GLY A 1 77 ? -3.280 -5.607 16.597 1.00 85.06 77 GLY A N 1
ATOM 630 C CA . GLY A 1 77 ? -1.901 -5.901 16.226 1.00 85.06 77 GLY A CA 1
ATOM 631 C C . GLY A 1 77 ? -1.765 -6.433 14.795 1.00 85.06 77 GLY A C 1
ATOM 632 O O . GLY A 1 77 ? -0.808 -6.070 14.107 1.00 85.06 77 GLY A O 1
ATOM 633 N N . LYS A 1 78 ? -2.714 -7.251 14.315 1.00 88.12 78 LYS A N 1
ATOM 634 C CA . LYS A 1 78 ? -2.749 -7.716 12.916 1.00 88.12 78 LYS A CA 1
ATOM 635 C C . LYS A 1 78 ? -3.007 -6.554 11.959 1.00 88.12 78 LYS A C 1
ATOM 637 O O . LYS A 1 78 ? -2.226 -6.385 11.030 1.00 88.12 78 LYS A O 1
ATOM 642 N N . LEU A 1 79 ? -3.996 -5.704 12.242 1.00 88.62 79 LEU A N 1
ATOM 643 C CA . LEU A 1 79 ? -4.283 -4.507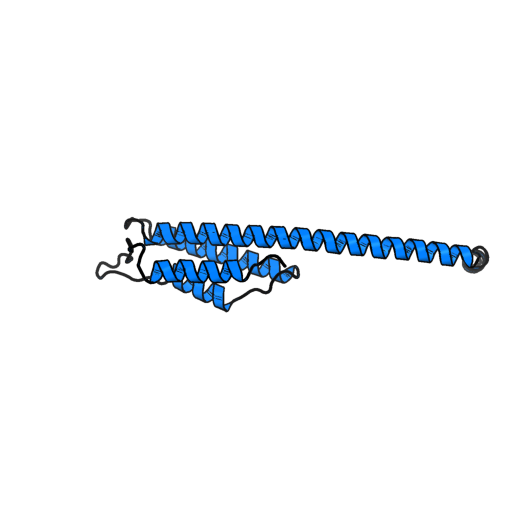 11.436 1.00 88.62 79 LEU A CA 1
ATOM 644 C C . LEU A 1 79 ? -3.066 -3.579 11.338 1.00 88.62 79 LEU A C 1
ATOM 646 O O . LEU A 1 79 ? -2.705 -3.110 10.259 1.00 88.62 79 LEU A O 1
ATOM 650 N N . THR A 1 80 ? -2.363 -3.374 12.454 1.00 87.88 80 THR A N 1
ATOM 651 C CA . THR A 1 80 ? -1.137 -2.563 12.485 1.00 87.88 80 THR A CA 1
ATOM 652 C C . THR A 1 80 ? -0.027 -3.155 11.612 1.00 87.88 80 THR A C 1
ATOM 654 O O . THR A 1 80 ? 0.698 -2.409 10.945 1.00 87.88 80 THR A O 1
ATOM 657 N N . ARG A 1 81 ? 0.120 -4.488 11.588 1.00 89.38 81 ARG A N 1
ATOM 658 C CA . ARG A 1 81 ? 1.070 -5.164 10.689 1.00 89.38 81 ARG A CA 1
ATOM 659 C C . ARG A 1 81 ? 0.653 -5.007 9.230 1.00 89.38 81 ARG A C 1
ATOM 661 O O . ARG A 1 81 ? 1.489 -4.590 8.439 1.00 89.38 81 ARG A O 1
ATOM 668 N N . SER A 1 82 ? -0.623 -5.200 8.906 1.00 90.88 82 SER A N 1
ATOM 669 C CA . SER A 1 82 ? -1.147 -4.999 7.550 1.00 90.88 82 SER A CA 1
ATOM 670 C C . SER A 1 82 ? -0.888 -3.575 7.038 1.00 90.88 82 SER A C 1
ATOM 672 O O . SER A 1 82 ? -0.413 -3.394 5.919 1.00 90.88 82 SER A O 1
ATOM 674 N N . ILE A 1 83 ? -1.081 -2.546 7.875 1.00 91.44 83 ILE A N 1
ATOM 675 C CA . ILE A 1 83 ? -0.732 -1.154 7.527 1.00 91.44 83 ILE A CA 1
ATOM 676 C C . ILE A 1 83 ? 0.767 -1.013 7.231 1.00 91.44 83 ILE A C 1
ATOM 678 O O . ILE A 1 83 ? 1.157 -0.330 6.277 1.00 91.44 83 ILE A O 1
ATOM 682 N N . LYS A 1 84 ? 1.626 -1.637 8.045 1.00 90.56 84 LYS A N 1
ATOM 683 C CA . LYS A 1 84 ? 3.080 -1.606 7.849 1.00 90.56 84 LYS A CA 1
ATOM 684 C C . LYS A 1 84 ? 3.484 -2.294 6.544 1.00 90.56 84 LYS A C 1
ATOM 686 O O . LYS A 1 84 ? 4.330 -1.750 5.835 1.00 90.56 84 LYS A O 1
ATOM 691 N N . ASP A 1 85 ? 2.859 -3.415 6.206 1.00 91.56 85 ASP A N 1
ATOM 692 C CA . ASP A 1 85 ? 3.129 -4.154 4.972 1.00 91.56 85 ASP A CA 1
ATOM 693 C C . ASP A 1 85 ? 2.734 -3.324 3.742 1.00 91.56 85 ASP A C 1
ATOM 695 O O . ASP A 1 85 ? 3.528 -3.166 2.814 1.00 91.56 85 ASP A O 1
ATOM 699 N N . ILE A 1 86 ? 1.570 -2.663 3.772 1.00 91.56 86 ILE A N 1
ATOM 700 C CA . ILE A 1 86 ? 1.144 -1.743 2.702 1.00 91.56 86 ILE A CA 1
ATOM 701 C C . ILE A 1 86 ? 2.084 -0.533 2.607 1.00 91.56 86 ILE A C 1
ATOM 703 O O . ILE A 1 86 ? 2.452 -0.103 1.512 1.00 91.56 86 ILE A O 1
ATOM 707 N N . THR A 1 87 ? 2.522 0.006 3.747 1.00 91.31 87 THR A N 1
ATOM 708 C CA . THR A 1 87 ? 3.499 1.106 3.799 1.00 91.31 87 THR A CA 1
ATOM 709 C C . THR A 1 87 ? 4.828 0.692 3.165 1.00 91.31 87 THR A C 1
ATOM 711 O O . THR A 1 87 ? 5.454 1.482 2.455 1.00 91.31 87 THR A O 1
ATOM 714 N N . GLN A 1 88 ? 5.275 -0.541 3.412 1.00 92.06 88 GLN A N 1
ATOM 715 C CA . GLN A 1 88 ? 6.492 -1.079 2.817 1.00 92.06 88 GLN A CA 1
ATOM 716 C C . GLN A 1 88 ? 6.338 -1.259 1.304 1.00 92.06 88 GLN A C 1
ATOM 718 O O . GLN A 1 88 ? 7.191 -0.769 0.565 1.00 92.06 88 GLN A O 1
ATOM 723 N N . LEU A 1 89 ? 5.227 -1.841 0.842 1.00 89.50 89 LEU A N 1
ATOM 724 C CA . LEU A 1 89 ? 4.911 -1.946 -0.586 1.00 89.50 89 LEU A CA 1
ATOM 725 C C . LEU A 1 89 ? 4.923 -0.573 -1.269 1.00 89.50 89 LEU A C 1
ATOM 727 O O . LEU A 1 89 ? 5.525 -0.405 -2.327 1.00 89.50 89 LEU A O 1
ATOM 731 N N . ALA A 1 90 ? 4.328 0.444 -0.645 1.00 89.19 90 ALA A N 1
ATOM 732 C CA . ALA A 1 90 ? 4.315 1.800 -1.187 1.00 89.19 90 ALA A CA 1
ATOM 733 C C . ALA A 1 90 ? 5.724 2.407 -1.323 1.00 89.19 90 ALA A C 1
ATOM 735 O O . ALA A 1 90 ? 6.028 3.048 -2.331 1.00 89.19 90 ALA A O 1
ATOM 736 N N . LYS A 1 91 ? 6.608 2.170 -0.346 1.00 89.06 91 LYS A N 1
ATOM 737 C CA . LYS A 1 91 ? 8.018 2.592 -0.418 1.00 89.06 91 LYS A CA 1
ATOM 738 C C . LYS A 1 91 ? 8.804 1.827 -1.481 1.00 89.06 91 LYS A C 1
ATOM 740 O O . LYS A 1 91 ? 9.662 2.404 -2.147 1.00 89.06 91 LYS A O 1
ATOM 745 N N . GLU A 1 92 ? 8.522 0.540 -1.659 1.00 87.19 92 GLU A N 1
ATOM 746 C CA . GLU A 1 92 ? 9.138 -0.264 -2.715 1.00 87.19 92 GLU A CA 1
ATOM 747 C C . GLU A 1 92 ? 8.730 0.245 -4.102 1.00 87.19 92 GLU A C 1
ATOM 749 O O . GLU A 1 92 ? 9.591 0.449 -4.957 1.00 87.19 92 GLU A O 1
ATOM 754 N N . ILE A 1 93 ? 7.451 0.568 -4.306 1.00 86.44 93 ILE A N 1
ATOM 755 C CA . ILE A 1 93 ? 6.970 1.184 -5.550 1.00 86.44 93 ILE A CA 1
ATOM 756 C C . ILE A 1 93 ? 7.692 2.502 -5.837 1.00 86.44 93 ILE A C 1
ATOM 758 O O . ILE A 1 93 ? 8.129 2.720 -6.970 1.00 86.44 93 ILE A O 1
ATOM 762 N N . GLU A 1 94 ? 7.853 3.372 -4.837 1.00 87.69 94 GLU A N 1
ATOM 763 C CA . GLU A 1 94 ? 8.597 4.627 -4.992 1.00 87.69 94 GLU A CA 1
ATOM 764 C C . GLU A 1 94 ? 10.050 4.367 -5.422 1.00 87.69 94 GLU A C 1
ATOM 766 O O . GLU A 1 94 ? 10.535 4.978 -6.381 1.00 87.69 94 GLU A O 1
ATOM 771 N N . LYS A 1 95 ? 10.725 3.401 -4.781 1.00 85.94 95 LYS A N 1
ATOM 772 C CA . LYS A 1 95 ? 12.104 3.003 -5.108 1.00 85.94 95 LYS A CA 1
ATOM 773 C C . LYS A 1 95 ? 12.254 2.577 -6.572 1.00 85.94 95 LYS A C 1
ATOM 775 O O . LYS A 1 95 ? 13.265 2.891 -7.200 1.00 85.94 95 LYS A O 1
ATOM 780 N N . TYR A 1 96 ? 11.247 1.918 -7.142 1.00 83.00 96 TYR A N 1
ATOM 781 C CA . TYR A 1 96 ? 11.252 1.473 -8.538 1.00 83.00 96 TYR A CA 1
ATOM 782 C C . TYR A 1 96 ? 10.658 2.489 -9.532 1.00 83.00 96 TYR A C 1
ATOM 784 O O . TYR A 1 96 ? 10.174 2.111 -10.602 1.00 83.00 96 TYR A O 1
ATOM 792 N N . LYS A 1 97 ? 10.722 3.793 -9.223 1.00 79.31 97 LYS A N 1
ATOM 793 C CA . LYS A 1 97 ? 10.191 4.886 -10.070 1.00 79.31 97 LYS A CA 1
ATOM 794 C C . LYS A 1 97 ? 8.681 4.786 -10.325 1.00 79.31 97 LYS A C 1
ATOM 796 O O . LYS A 1 97 ? 8.178 5.263 -11.348 1.00 79.31 97 LYS A O 1
ATOM 801 N N . GLY A 1 98 ? 7.960 4.137 -9.418 1.00 78.56 98 GLY A N 1
ATOM 802 C CA . GLY A 1 98 ? 6.510 4.147 -9.378 1.00 78.56 98 GLY A CA 1
ATOM 803 C C . GLY A 1 98 ? 5.975 5.451 -8.790 1.00 78.56 98 GLY A C 1
ATOM 804 O O . GLY A 1 98 ? 6.586 6.514 -8.893 1.00 78.56 98 GLY A O 1
ATOM 805 N N . GLN A 1 99 ? 4.785 5.381 -8.206 1.00 83.62 99 GLN A N 1
ATOM 806 C CA . GLN A 1 99 ? 4.176 6.537 -7.566 1.00 83.62 99 GLN A CA 1
ATOM 807 C C . GLN A 1 99 ? 4.877 6.875 -6.242 1.00 83.62 99 GLN A C 1
ATOM 809 O O . GLN A 1 99 ? 5.336 5.980 -5.538 1.00 83.62 99 GLN A O 1
ATOM 814 N N . LYS A 1 100 ? 4.968 8.171 -5.919 1.00 85.50 100 LYS A N 1
ATOM 815 C CA . LYS A 1 100 ? 5.617 8.659 -4.697 1.00 85.50 100 LYS A CA 1
ATOM 816 C C . LYS A 1 100 ? 4.877 8.157 -3.456 1.00 85.50 100 LYS A C 1
ATOM 818 O O . LYS A 1 100 ? 3.652 8.138 -3.445 1.00 85.50 100 LYS A O 1
ATOM 823 N N . TYR A 1 101 ? 5.601 7.811 -2.399 1.00 86.38 101 TYR A N 1
ATOM 824 C CA . TYR A 1 101 ? 4.994 7.462 -1.121 1.00 86.38 101 TYR A CA 1
ATOM 825 C C . TYR A 1 101 ? 4.305 8.687 -0.490 1.00 86.38 101 TYR A C 1
ATOM 827 O O . TYR A 1 101 ? 4.937 9.719 -0.248 1.00 86.38 101 TYR A O 1
ATOM 835 N N . ASN A 1 102 ? 3.003 8.580 -0.202 1.00 86.00 102 ASN A N 1
ATOM 836 C CA . ASN A 1 102 ? 2.247 9.636 0.476 1.00 86.00 102 ASN A CA 1
ATOM 837 C C . ASN A 1 102 ? 2.215 9.412 1.994 1.00 86.00 102 ASN A C 1
ATOM 839 O O . ASN A 1 102 ? 1.308 8.775 2.527 1.00 86.00 102 ASN A O 1
ATOM 843 N N . ASN A 1 103 ? 3.206 9.970 2.690 1.00 87.56 103 ASN A N 1
ATOM 844 C CA . ASN A 1 103 ? 3.340 9.806 4.135 1.00 87.56 103 ASN A CA 1
ATOM 845 C C . ASN A 1 103 ? 2.138 10.343 4.929 1.00 87.56 103 ASN A C 1
ATOM 847 O O . ASN A 1 103 ? 1.745 9.730 5.915 1.00 87.56 103 ASN A O 1
ATOM 851 N N . ALA A 1 104 ? 1.549 11.466 4.507 1.00 87.06 104 ALA A N 1
ATOM 852 C CA . ALA A 1 104 ? 0.450 12.096 5.235 1.00 87.06 104 ALA A CA 1
ATOM 853 C C . ALA A 1 104 ? -0.779 11.176 5.287 1.00 87.06 104 ALA A C 1
ATOM 855 O O . ALA A 1 104 ? -1.264 10.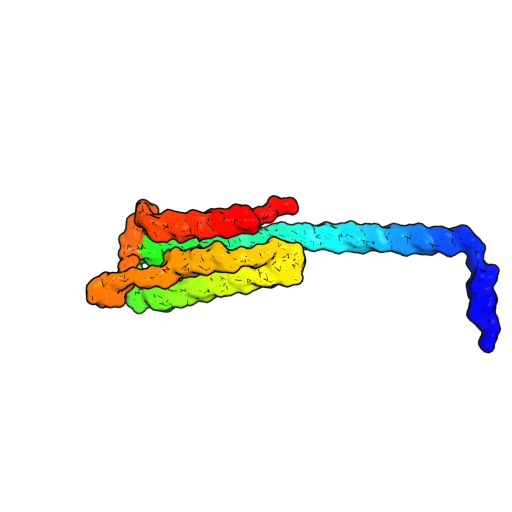876 6.373 1.00 87.06 104 ALA A O 1
ATOM 856 N N . ASN A 1 105 ? -1.196 10.635 4.139 1.00 86.44 105 ASN A N 1
ATOM 857 C CA . ASN A 1 105 ? -2.364 9.754 4.067 1.00 86.44 105 ASN A CA 1
ATOM 858 C C . ASN A 1 105 ? -2.147 8.433 4.823 1.00 86.44 105 ASN A C 1
ATOM 860 O O . ASN A 1 105 ? -3.066 7.933 5.458 1.00 86.44 105 ASN A O 1
ATOM 864 N N . PHE A 1 106 ? -0.934 7.865 4.813 1.00 88.31 106 PHE A N 1
ATOM 865 C CA . PHE A 1 106 ? -0.648 6.666 5.615 1.00 88.31 106 PHE A CA 1
ATOM 866 C C . PHE A 1 106 ? -0.656 6.942 7.123 1.00 88.31 106 PHE A C 1
ATOM 868 O O . PHE A 1 106 ? -1.050 6.073 7.900 1.00 88.31 106 PHE A O 1
ATOM 875 N N . ILE A 1 107 ? -0.244 8.140 7.551 1.00 87.94 107 ILE A N 1
ATOM 876 C CA . ILE A 1 107 ? -0.360 8.564 8.951 1.00 87.94 107 ILE A CA 1
ATOM 877 C C . ILE A 1 107 ? -1.836 8.722 9.335 1.00 87.94 107 ILE A C 1
ATOM 879 O O . ILE A 1 107 ? -2.219 8.228 10.395 1.00 87.94 107 ILE A O 1
ATOM 883 N N . SER A 1 108 ? -2.649 9.361 8.489 1.00 86.62 108 SER A N 1
ATOM 884 C CA . SER A 1 108 ? -4.093 9.512 8.714 1.00 86.62 108 SER A CA 1
ATOM 885 C C . SER A 1 108 ? -4.801 8.160 8.780 1.00 86.62 108 SER A C 1
ATOM 887 O O . SER A 1 108 ? -5.438 7.867 9.787 1.00 86.62 108 SER A O 1
ATOM 889 N N . LEU A 1 109 ? -4.574 7.278 7.799 1.00 87.75 109 LEU A N 1
ATOM 890 C CA . LEU A 1 109 ? -5.117 5.917 7.791 1.00 87.75 109 LEU A CA 1
ATOM 891 C C . LEU A 1 109 ? -4.744 5.148 9.062 1.00 87.75 109 LEU A C 1
ATOM 893 O O . LEU A 1 109 ? -5.591 4.514 9.693 1.00 87.75 109 LEU A O 1
ATOM 897 N N . ARG A 1 110 ? -3.467 5.207 9.461 1.00 87.88 110 ARG A N 1
ATOM 898 C CA . ARG A 1 110 ? -3.015 4.542 10.683 1.00 87.88 110 ARG A CA 1
ATOM 899 C C . ARG A 1 110 ? -3.763 5.073 11.897 1.00 87.88 110 ARG A C 1
ATOM 901 O O . ARG A 1 110 ? -4.216 4.272 12.700 1.00 87.88 110 ARG A O 1
ATOM 908 N N . ARG A 1 111 ? -3.912 6.393 12.026 1.00 86.62 111 ARG A N 1
ATOM 909 C CA . ARG A 1 111 ? -4.663 7.005 13.129 1.00 86.62 111 ARG A CA 1
ATOM 910 C C . ARG A 1 111 ? -6.124 6.560 13.122 1.00 86.62 111 ARG A C 1
ATOM 912 O O . ARG A 1 111 ? -6.581 6.081 14.154 1.00 86.62 111 ARG A O 1
ATOM 919 N N . ALA A 1 112 ? -6.816 6.617 11.990 1.00 85.19 112 ALA A N 1
ATOM 920 C CA . ALA A 1 112 ? -8.210 6.180 11.886 1.00 85.19 112 ALA A CA 1
ATOM 921 C C . ALA A 1 112 ? -8.393 4.716 12.348 1.00 85.19 112 ALA A C 1
ATOM 923 O O . ALA A 1 112 ? -9.275 4.390 13.148 1.00 85.19 112 ALA A O 1
ATOM 924 N N . ILE A 1 113 ? -7.488 3.821 11.934 1.00 85.12 113 ILE A N 1
ATOM 925 C CA . ILE A 1 113 ? -7.578 2.393 12.268 1.00 85.12 113 ILE A CA 1
ATOM 926 C C . ILE A 1 113 ? -7.123 2.097 13.701 1.00 85.12 113 ILE A C 1
ATOM 928 O O . ILE A 1 113 ? -7.750 1.276 14.359 1.00 85.12 113 ILE A O 1
ATOM 932 N N . THR A 1 114 ? -6.069 2.744 14.210 1.00 81.25 114 THR A N 1
ATOM 933 C CA . THR A 1 114 ? -5.436 2.364 15.488 1.00 81.25 114 THR A CA 1
ATOM 934 C C . THR A 1 114 ? -5.768 3.271 16.667 1.00 81.25 114 THR A C 1
ATOM 936 O O . THR A 1 114 ? -5.222 3.051 17.739 1.00 81.25 114 THR A O 1
ATOM 939 N N . THR A 1 115 ? -6.581 4.320 16.514 1.00 78.62 115 THR A N 1
ATOM 940 C CA . THR A 1 115 ? -6.907 5.206 17.649 1.00 78.62 115 THR A CA 1
ATOM 941 C C . THR A 1 115 ? -7.756 4.450 18.664 1.00 78.62 115 THR A C 1
ATOM 943 O O . THR A 1 115 ? -8.909 4.129 18.410 1.00 78.62 115 THR A O 1
ATOM 946 N N . GLU A 1 116 ? -7.190 4.098 19.805 1.00 69.44 116 GLU A N 1
ATOM 947 C CA . GLU A 1 116 ? -7.894 3.305 20.805 1.00 69.44 116 GLU A CA 1
ATOM 948 C C . GLU A 1 116 ? -8.830 4.218 21.608 1.00 69.44 116 GLU A C 1
ATOM 950 O O . GLU A 1 116 ? -8.382 5.169 22.246 1.00 69.44 116 GLU A O 1
ATOM 955 N N . ALA A 1 117 ? -10.133 3.945 21.557 1.00 64.69 117 ALA A N 1
ATOM 956 C CA . ALA A 1 117 ? -11.110 4.523 22.471 1.00 64.69 117 ALA A CA 1
ATOM 957 C C . ALA A 1 117 ? -11.522 3.412 23.436 1.00 64.69 117 ALA A C 1
ATOM 959 O O . ALA A 1 117 ? -11.836 2.306 22.995 1.00 64.69 117 ALA A O 1
ATOM 960 N N . TYR A 1 118 ? -11.462 3.675 24.736 1.00 67.56 118 TYR A N 1
ATOM 961 C CA . TYR A 1 118 ? -11.738 2.688 25.776 1.00 67.56 118 TYR A CA 1
ATOM 962 C C . TYR A 1 118 ? -13.011 3.070 26.531 1.00 67.56 118 TYR A C 1
ATOM 964 O O . TYR A 1 118 ? -13.240 4.246 26.803 1.00 67.56 118 TYR A O 1
ATOM 972 N N . ASN A 1 119 ? -13.824 2.073 26.877 1.00 68.12 119 ASN A N 1
ATOM 973 C CA . ASN A 1 119 ? -14.894 2.224 27.861 1.00 68.12 119 ASN A CA 1
ATOM 974 C C . ASN A 1 119 ? -14.302 2.339 29.274 1.00 68.12 119 ASN A C 1
ATOM 976 O O . ASN A 1 119 ? -13.146 1.971 29.495 1.00 68.12 119 ASN A O 1
ATOM 980 N N . ASP A 1 120 ? -15.116 2.766 30.241 1.00 71.38 120 ASP A N 1
ATOM 981 C CA . ASP A 1 120 ? -14.730 2.858 31.660 1.00 71.38 120 ASP A CA 1
ATOM 982 C C . ASP A 1 120 ? -14.189 1.522 32.214 1.00 71.38 120 ASP A C 1
ATOM 984 O O . ASP A 1 120 ? -13.272 1.499 33.037 1.00 71.38 120 ASP A O 1
ATOM 988 N N . ASP A 1 121 ? -14.663 0.400 31.661 1.00 69.62 121 ASP A N 1
ATOM 989 C CA . ASP A 1 121 ? -14.222 -0.964 31.979 1.00 69.62 121 ASP A CA 1
ATOM 990 C C . ASP A 1 121 ? -12.879 -1.364 31.330 1.00 69.62 121 ASP A C 1
ATOM 992 O O . ASP A 1 121 ? -12.471 -2.525 31.391 1.00 69.62 121 ASP A O 1
ATOM 996 N N . LYS A 1 122 ? -12.172 -0.421 30.691 1.00 67.06 122 LYS A N 1
ATOM 997 C CA . LYS A 1 122 ? -10.904 -0.623 29.958 1.00 67.06 122 LYS A CA 1
ATOM 998 C C . LYS A 1 122 ? -10.990 -1.587 28.766 1.00 67.06 122 LYS A C 1
ATOM 1000 O O . LYS A 1 122 ? -9.960 -2.022 28.255 1.00 67.06 122 LYS A O 1
ATOM 1005 N N . THR A 1 123 ? -12.190 -1.906 28.291 1.00 68.06 123 THR A N 1
ATOM 1006 C CA . THR A 1 123 ? -12.405 -2.609 27.015 1.00 68.06 123 THR A CA 1
ATOM 1007 C C . THR A 1 123 ? -12.397 -1.611 25.864 1.00 68.06 123 THR A C 1
ATOM 1009 O O . THR A 1 123 ? -12.855 -0.481 26.052 1.00 68.06 123 THR A O 1
ATOM 1012 N N . LEU A 1 124 ? -11.962 -2.009 24.667 1.00 73.44 124 LEU A N 1
ATOM 1013 C CA . LEU A 1 124 ? -12.091 -1.143 23.494 1.00 73.44 124 LEU A CA 1
ATOM 1014 C C . LEU A 1 124 ? -13.574 -0.839 23.211 1.00 73.44 124 LEU A C 1
ATOM 1016 O O . LEU A 1 124 ? -14.452 -1.696 23.348 1.00 73.44 124 LEU A O 1
ATOM 1020 N N . GLN A 1 125 ? -13.853 0.400 22.818 1.00 73.31 125 GLN A N 1
ATOM 1021 C CA . GLN A 1 125 ? -15.139 0.829 22.278 1.00 73.31 125 GLN A CA 1
ATOM 1022 C C . GLN A 1 125 ? -15.289 0.277 20.857 1.00 73.31 125 GLN A C 1
ATOM 1024 O O . GLN A 1 125 ? -14.924 0.933 19.882 1.00 73.31 125 GLN A O 1
ATOM 1029 N N . ARG A 1 126 ? -15.780 -0.963 20.751 1.00 73.94 126 ARG A N 1
ATOM 1030 C CA . ARG A 1 126 ? -16.162 -1.616 19.485 1.00 73.94 126 ARG A CA 1
ATOM 1031 C C . ARG A 1 126 ? -17.684 -1.745 19.390 1.00 73.94 126 ARG A C 1
ATOM 1033 O O . ARG A 1 126 ? -18.412 -1.165 20.196 1.00 73.94 126 ARG A O 1
ATOM 1040 N N . LYS A 1 127 ? -18.160 -2.504 18.398 1.00 79.38 127 LYS A N 1
ATOM 1041 C CA . LYS A 1 127 ? -19.575 -2.601 18.011 1.00 79.38 127 LYS A CA 1
ATOM 1042 C C . LYS A 1 127 ? -20.119 -1.255 17.527 1.00 79.38 127 LYS A C 1
ATOM 1044 O O . LYS A 1 127 ? -21.229 -0.841 17.865 1.00 79.38 127 LYS A O 1
ATOM 1049 N N . LEU A 1 128 ? -19.296 -0.556 16.748 1.00 79.62 128 LEU A N 1
ATOM 1050 C CA . LEU A 1 128 ? -19.686 0.705 16.135 1.00 79.62 128 LEU A CA 1
ATOM 1051 C C . LEU A 1 128 ? -20.800 0.463 15.113 1.00 79.62 128 LEU A C 1
ATOM 1053 O O . LEU A 1 128 ? -20.825 -0.550 14.413 1.00 79.62 128 LEU A O 1
ATOM 1057 N N . SER A 1 129 ? -21.733 1.408 15.029 1.00 79.56 129 SER A N 1
ATOM 1058 C CA . SER A 1 129 ? -22.748 1.403 13.978 1.00 79.56 129 SER A CA 1
ATOM 1059 C C . SER A 1 129 ? -22.102 1.693 12.622 1.00 79.56 129 SER A C 1
ATOM 1061 O O . SER A 1 129 ? -21.117 2.421 12.538 1.00 79.56 129 SER A O 1
ATOM 1063 N N . VAL A 1 130 ? -22.715 1.215 11.538 1.00 76.56 130 VAL A N 1
ATOM 1064 C CA . VAL A 1 130 ? -22.290 1.505 10.154 1.00 76.56 130 VAL A CA 1
ATOM 1065 C C . VAL A 1 130 ? -22.202 3.017 9.884 1.00 76.56 130 VAL A C 1
ATOM 1067 O O . VAL A 1 130 ? -21.422 3.469 9.052 1.00 76.56 130 VAL A O 1
ATOM 1070 N N . GLY A 1 131 ? -23.003 3.820 10.593 1.00 77.56 131 GLY A N 1
ATOM 1071 C CA . GLY A 1 131 ? -23.015 5.279 10.465 1.00 77.56 131 GLY A CA 1
ATOM 1072 C C . GLY A 1 131 ? -21.973 6.021 11.305 1.00 77.56 131 GLY A C 1
ATOM 1073 O O . GLY A 1 131 ? -21.933 7.252 11.219 1.00 77.56 131 GLY A O 1
ATOM 1074 N N . ASP A 1 132 ? -21.186 5.309 12.116 1.00 85.38 132 ASP A N 1
ATOM 1075 C CA . ASP A 1 132 ? -20.213 5.901 13.028 1.00 85.38 132 ASP A CA 1
ATOM 1076 C C . ASP A 1 132 ? -19.145 6.704 12.270 1.00 85.38 132 ASP A C 1
ATOM 1078 O O . ASP A 1 132 ? -18.722 6.337 11.168 1.00 85.38 132 ASP A O 1
ATOM 1082 N N . PHE A 1 133 ? -18.721 7.822 12.864 1.00 84.31 133 PHE A N 1
ATOM 1083 C CA . PHE A 1 133 ? -17.719 8.713 12.279 1.00 84.31 133 PHE A CA 1
ATOM 1084 C C . PHE A 1 133 ? -16.437 7.958 11.923 1.00 84.31 133 PHE A C 1
ATOM 1086 O O . PHE A 1 133 ? -15.869 8.182 10.858 1.00 84.31 133 PHE A O 1
ATOM 1093 N N . ARG A 1 134 ? -16.031 7.007 12.763 1.00 83.12 134 ARG A N 1
ATOM 1094 C CA . ARG A 1 134 ? -14.812 6.235 12.562 1.00 83.12 134 ARG A CA 1
ATOM 1095 C C . ARG A 1 134 ? -14.873 5.334 11.335 1.00 83.12 134 ARG A C 1
ATOM 1097 O O . ARG A 1 134 ? -13.904 5.244 10.590 1.00 83.12 134 ARG A O 1
ATOM 1104 N N . ILE A 1 135 ? -16.001 4.658 11.121 1.00 85.38 135 ILE A N 1
ATOM 1105 C CA . ILE A 1 135 ? -16.180 3.783 9.955 1.00 85.38 135 ILE A CA 1
ATOM 1106 C C . ILE A 1 135 ? -16.108 4.617 8.674 1.00 85.38 135 ILE A C 1
ATOM 1108 O O . ILE A 1 135 ? -15.417 4.236 7.730 1.00 85.38 135 ILE A O 1
ATOM 1112 N N . LYS A 1 136 ? -16.737 5.799 8.675 1.00 87.56 136 LYS A N 1
ATOM 1113 C CA . LYS A 1 136 ? -16.648 6.749 7.558 1.00 87.56 136 LYS A CA 1
ATOM 1114 C C . LYS A 1 136 ? -15.225 7.256 7.339 1.00 87.56 136 LYS A C 1
ATOM 1116 O O . LYS A 1 136 ? -14.783 7.295 6.198 1.00 87.56 136 LYS A O 1
ATOM 1121 N N . GLU A 1 137 ? -14.504 7.592 8.407 1.00 87.94 137 GLU A N 1
ATOM 1122 C CA . GLU A 1 137 ? -13.112 8.048 8.338 1.00 87.94 137 GLU A CA 1
ATOM 1123 C C . GLU A 1 137 ? -12.195 6.965 7.744 1.00 87.94 137 GLU A C 1
ATOM 1125 O O . GLU A 1 137 ? -11.403 7.249 6.847 1.00 87.94 137 GLU A O 1
ATOM 1130 N N . ILE A 1 138 ? -12.344 5.701 8.164 1.00 88.00 138 ILE A N 1
ATOM 1131 C CA . ILE A 1 138 ? -11.592 4.568 7.596 1.00 88.00 138 ILE A CA 1
ATOM 1132 C C . ILE A 1 138 ? -11.883 4.423 6.096 1.00 88.00 138 ILE A C 1
ATOM 1134 O O . ILE A 1 138 ? -10.950 4.320 5.297 1.00 88.00 138 ILE A O 1
ATOM 1138 N N . GLN A 1 139 ? -13.160 4.446 5.702 1.00 90.44 139 GLN A N 1
ATOM 1139 C CA . GLN A 1 139 ? -13.566 4.350 4.296 1.00 90.44 139 GLN A CA 1
ATOM 1140 C C . GLN A 1 139 ? -13.021 5.514 3.460 1.00 90.44 139 GLN A C 1
ATOM 1142 O O . GLN A 1 139 ? -12.526 5.304 2.351 1.00 90.44 139 GLN A O 1
ATOM 1147 N N . GLU A 1 140 ? -13.076 6.737 3.986 1.00 90.94 140 GLU A N 1
ATOM 1148 C CA . GLU A 1 140 ? -12.593 7.939 3.311 1.00 90.94 140 GLU A CA 1
ATOM 1149 C C . GLU A 1 140 ? -11.072 7.909 3.121 1.00 90.94 140 GLU A C 1
ATOM 1151 O O . GLU A 1 140 ? -10.585 8.115 2.008 1.00 90.94 140 GLU A O 1
ATOM 1156 N N . GLU A 1 141 ? -10.306 7.568 4.159 1.00 90.88 141 GLU A N 1
ATOM 1157 C CA . GLU A 1 141 ? -8.846 7.463 4.075 1.00 90.88 141 GLU A CA 1
ATOM 1158 C C . GLU A 1 141 ? -8.403 6.335 3.127 1.00 90.88 141 GLU A C 1
ATOM 1160 O O . GLU A 1 141 ? -7.502 6.519 2.294 1.00 90.88 141 GLU A O 1
ATOM 1165 N N . CYS A 1 142 ? -9.084 5.184 3.163 1.00 89.94 142 CYS A N 1
ATOM 1166 C CA . CYS A 1 142 ? -8.869 4.094 2.211 1.00 89.94 142 CYS A CA 1
ATOM 1167 C C . CYS A 1 142 ? -9.214 4.515 0.775 1.00 89.94 142 CYS A C 1
ATOM 1169 O O . CYS A 1 142 ? -8.453 4.224 -0.156 1.00 89.94 142 CYS A O 1
ATOM 1171 N N . ALA A 1 143 ? -10.325 5.223 0.559 1.00 89.81 143 ALA A N 1
ATOM 1172 C CA . ALA A 1 143 ? -10.710 5.747 -0.750 1.00 89.81 143 ALA A CA 1
ATOM 1173 C C . ALA A 1 143 ? -9.694 6.772 -1.270 1.00 89.81 143 ALA A C 1
ATOM 1175 O O . ALA A 1 143 ? -9.262 6.682 -2.423 1.00 89.81 143 ALA A O 1
ATOM 1176 N N . ASN A 1 144 ? -9.237 7.686 -0.414 1.00 89.69 144 ASN A N 1
ATOM 1177 C CA . ASN A 1 144 ? -8.215 8.678 -0.734 1.00 89.69 144 ASN A CA 1
ATOM 1178 C C . ASN A 1 144 ? -6.902 8.013 -1.161 1.00 89.69 144 ASN A C 1
ATOM 1180 O O . ASN A 1 144 ? -6.310 8.400 -2.172 1.00 89.69 144 ASN A O 1
ATOM 1184 N N . LEU A 1 145 ? -6.465 6.961 -0.462 1.00 88.44 145 LEU A N 1
ATOM 1185 C CA . LEU A 1 145 ? -5.286 6.182 -0.852 1.00 88.44 145 LEU A CA 1
ATOM 1186 C C . LEU A 1 145 ? -5.499 5.406 -2.162 1.00 88.44 145 LEU A C 1
ATOM 1188 O O . LEU A 1 145 ? -4.633 5.443 -3.039 1.00 88.44 145 LEU A O 1
ATOM 1192 N N . LYS A 1 146 ? -6.655 4.761 -2.361 1.00 88.94 146 LYS A N 1
ATOM 1193 C CA . LYS A 1 146 ? -6.989 4.059 -3.619 1.00 88.94 146 LYS A CA 1
ATOM 1194 C C . LYS A 1 146 ? -7.043 5.007 -4.824 1.00 88.94 146 LYS A C 1
ATOM 1196 O O . LYS A 1 146 ? -6.650 4.616 -5.928 1.00 88.94 146 LYS A O 1
ATOM 1201 N N . ASN A 1 147 ? -7.516 6.236 -4.625 1.00 88.06 147 ASN A N 1
ATOM 1202 C CA . ASN A 1 147 ? -7.567 7.283 -5.647 1.00 88.06 147 ASN A CA 1
ATOM 1203 C C . ASN A 1 147 ? -6.193 7.893 -5.912 1.00 88.06 147 ASN A C 1
ATOM 1205 O O . ASN A 1 147 ? -5.875 8.236 -7.053 1.00 88.06 147 ASN A O 1
ATOM 1209 N N . TYR A 1 148 ? -5.354 7.977 -4.881 1.00 87.00 148 TYR A N 1
ATOM 1210 C CA . TYR A 1 148 ? -3.967 8.362 -5.052 1.00 87.00 148 TYR A CA 1
ATOM 1211 C C . TYR A 1 148 ? -3.274 7.369 -5.990 1.00 87.00 148 TYR A C 1
ATOM 1213 O O . TYR A 1 148 ? -2.819 7.772 -7.058 1.00 87.00 148 TYR A O 1
ATOM 1221 N N . TYR A 1 149 ? -3.275 6.072 -5.674 1.00 83.62 149 TYR A N 1
ATOM 1222 C CA . TYR A 1 149 ? -2.645 5.040 -6.506 1.00 83.62 149 TYR A CA 1
ATOM 1223 C C . TYR A 1 149 ? -3.487 4.686 -7.739 1.00 83.62 149 TYR A C 1
ATOM 1225 O O . TYR A 1 149 ? -4.132 3.644 -7.791 1.00 83.62 149 TYR A O 1
ATOM 1233 N N . THR A 1 150 ? -3.491 5.533 -8.767 1.00 80.81 150 THR A N 1
ATOM 1234 C CA . THR A 1 150 ? -4.241 5.314 -10.017 1.00 80.81 150 THR A CA 1
ATOM 1235 C C . THR A 1 150 ? -3.339 4.938 -11.188 1.00 80.81 150 THR A C 1
ATOM 1237 O O . THR A 1 150 ? -2.187 5.360 -11.290 1.00 80.81 150 THR A O 1
ATOM 1240 N N . ARG A 1 151 ? -3.875 4.113 -12.099 1.00 76.69 151 ARG A N 1
ATOM 1241 C CA . ARG A 1 151 ? -3.210 3.781 -13.365 1.00 76.69 151 ARG A CA 1
ATOM 1242 C C . ARG A 1 151 ? -3.199 5.042 -14.237 1.00 76.69 151 ARG A C 1
ATOM 1244 O O . ARG A 1 151 ? -4.260 5.614 -14.466 1.00 76.69 151 ARG A O 1
ATOM 1251 N N . LYS A 1 152 ? -2.015 5.463 -14.688 1.00 62.38 152 LYS A N 1
ATOM 1252 C CA . LYS A 1 152 ? -1.813 6.552 -15.657 1.00 62.38 152 LYS A CA 1
ATOM 1253 C C . LYS A 1 152 ? -1.291 5.990 -16.973 1.00 62.38 152 LYS A C 1
ATOM 1255 O O . LYS A 1 152 ? -0.460 5.052 -16.921 1.00 62.38 152 LYS A O 1
#